Protein AF-A2YRD5-F1 (afdb_monomer)

Structure (mmCIF, N/CA/C/O backbone):
data_AF-A2YRD5-F1
#
_entry.id   AF-A2YRD5-F1
#
loop_
_atom_site.group_PDB
_atom_site.id
_atom_site.type_symbol
_atom_site.label_atom_id
_atom_site.label_alt_id
_atom_site.label_comp_id
_atom_site.label_asym_id
_atom_site.label_entity_id
_atom_site.label_seq_id
_atom_site.pdbx_PDB_ins_code
_atom_site.Cartn_x
_atom_site.Cartn_y
_atom_site.Cartn_z
_atom_site.occupancy
_atom_site.B_iso_or_equiv
_atom_site.auth_seq_id
_atom_site.auth_comp_id
_atom_site.auth_asym_id
_atom_site.auth_atom_id
_atom_site.pdbx_PDB_model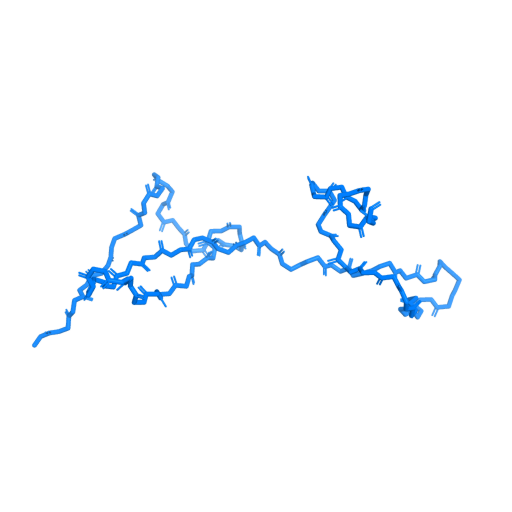_num
ATOM 1 N N . MET A 1 1 ? -24.144 7.155 14.391 1.00 72.94 1 MET A N 1
ATOM 2 C CA . MET A 1 1 ? -22.766 7.695 14.273 1.00 72.94 1 MET A CA 1
ATOM 3 C C . MET A 1 1 ? -21.844 6.580 13.783 1.00 72.94 1 MET A C 1
ATOM 5 O O . MET A 1 1 ? -21.978 5.468 14.273 1.00 72.94 1 MET A O 1
ATOM 9 N N . VAL A 1 2 ? -20.976 6.825 12.794 1.00 83.00 2 VAL A N 1
ATOM 10 C CA . VAL A 1 2 ? -20.051 5.808 12.240 1.00 83.00 2 VAL A CA 1
ATOM 11 C C . VAL A 1 2 ? -18.727 5.790 13.012 1.00 83.00 2 VAL A C 1
ATOM 13 O O . VAL A 1 2 ? -18.297 6.825 13.524 1.00 83.00 2 VAL A O 1
ATOM 16 N N . GLN A 1 3 ? -18.064 4.632 13.096 1.00 88.00 3 GLN A N 1
ATOM 17 C CA . GLN A 1 3 ? -16.761 4.517 13.754 1.00 88.00 3 GLN A CA 1
ATOM 18 C C . GLN A 1 3 ? -15.696 5.323 12.991 1.00 88.00 3 GLN A C 1
ATOM 20 O O . GLN A 1 3 ? -15.365 5.008 11.848 1.00 88.00 3 GLN A O 1
ATOM 25 N N . ARG A 1 4 ? -15.147 6.363 13.632 1.00 91.31 4 ARG A N 1
ATOM 26 C CA . ARG A 1 4 ? -13.989 7.114 13.122 1.00 91.31 4 ARG A CA 1
ATOM 27 C C . ARG A 1 4 ? -12.702 6.328 13.360 1.00 91.31 4 ARG A C 1
ATOM 29 O O . ARG A 1 4 ? -12.590 5.589 14.336 1.00 91.31 4 ARG A O 1
ATOM 36 N N . LEU A 1 5 ? -11.732 6.501 12.468 1.00 91.25 5 LEU A N 1
ATOM 37 C CA . LEU A 1 5 ? -10.490 5.733 12.460 1.00 91.25 5 LEU A CA 1
ATOM 38 C C . LEU A 1 5 ? -9.274 6.641 12.608 1.00 91.25 5 LEU A C 1
ATOM 40 O O . LEU A 1 5 ? -9.228 7.729 12.037 1.00 91.25 5 LEU A O 1
ATOM 44 N N . THR A 1 6 ? -8.263 6.147 13.314 1.00 93.38 6 THR A N 1
ATOM 45 C CA . THR A 1 6 ? -6.974 6.813 13.512 1.00 93.38 6 THR A CA 1
ATOM 46 C C . THR A 1 6 ? -5.856 6.016 12.849 1.00 93.38 6 THR A C 1
ATOM 48 O O . THR A 1 6 ? -5.871 4.781 12.828 1.00 93.38 6 THR A O 1
ATOM 51 N N . TYR A 1 7 ? -4.874 6.715 12.273 1.00 94.25 7 TYR A N 1
ATOM 52 C CA . TYR A 1 7 ? -3.682 6.059 11.740 1.00 94.25 7 TYR A CA 1
ATOM 53 C C . TYR A 1 7 ? -2.909 5.359 12.864 1.00 94.25 7 TYR A C 1
ATOM 5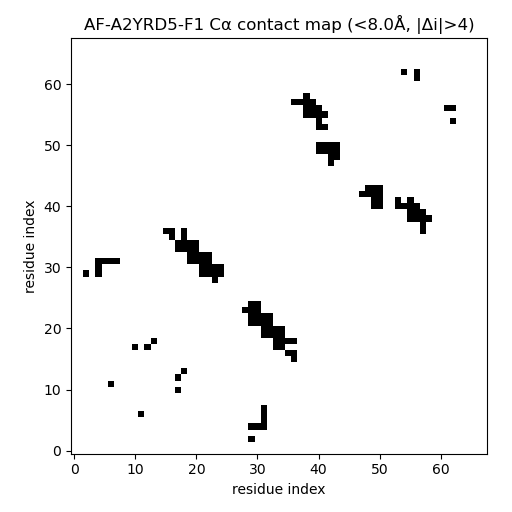5 O O . TYR A 1 7 ? -2.801 5.869 13.974 1.00 94.25 7 TYR A O 1
ATOM 63 N N . ARG A 1 8 ? -2.351 4.182 12.562 1.00 92.00 8 ARG A N 1
ATOM 64 C CA . ARG A 1 8 ? -1.559 3.391 13.521 1.00 92.00 8 ARG A CA 1
ATOM 65 C C . ARG A 1 8 ? -0.067 3.750 13.499 1.00 92.00 8 ARG A C 1
ATOM 67 O O . ARG A 1 8 ? 0.650 3.460 14.447 1.00 92.00 8 ARG A O 1
ATOM 74 N N . LYS A 1 9 ? 0.416 4.348 12.406 1.00 92.00 9 LYS A N 1
ATOM 75 C CA . LYS A 1 9 ? 1.761 4.924 12.275 1.00 92.00 9 LYS A CA 1
ATOM 76 C C . LYS A 1 9 ? 1.771 6.354 12.801 1.00 92.00 9 LYS A C 1
ATOM 78 O O . LYS A 1 9 ? 0.778 7.061 12.695 1.00 92.00 9 LYS A O 1
ATOM 83 N N . ARG A 1 10 ? 2.952 6.801 13.235 1.00 94.19 10 ARG A N 1
ATOM 84 C CA . ARG A 1 10 ? 3.216 8.189 13.655 1.00 94.19 10 ARG A CA 1
ATOM 85 C C . ARG A 1 10 ? 3.107 9.215 12.515 1.00 94.19 10 ARG A C 1
ATOM 87 O O . ARG A 1 10 ? 3.032 10.405 12.772 1.00 94.19 10 ARG A O 1
ATOM 94 N N . HIS A 1 11 ? 3.129 8.768 11.259 1.00 92.06 11 HIS A N 1
ATOM 95 C CA . HIS A 1 11 ? 3.051 9.644 10.094 1.00 92.06 11 HIS A CA 1
ATOM 96 C C . HIS A 1 11 ? 1.591 9.968 9.741 1.00 92.06 11 HIS A C 1
ATOM 98 O O . HIS A 1 11 ? 0.858 9.101 9.257 1.00 92.06 11 HIS A O 1
ATOM 104 N N . SER A 1 12 ? 1.206 11.235 9.900 1.00 92.50 12 SER A N 1
ATOM 105 C CA . SER A 1 12 ? -0.179 11.704 9.731 1.00 92.50 12 SER A CA 1
ATOM 106 C C . SER A 1 12 ? -0.571 12.079 8.296 1.00 92.50 12 SER A C 1
ATOM 108 O O . SER A 1 12 ? -1.758 12.129 7.989 1.00 92.50 12 SER A O 1
ATOM 110 N N . TYR A 1 13 ? 0.389 12.330 7.398 1.00 94.75 13 TYR A N 1
ATOM 111 C CA . TYR A 1 13 ? 0.079 12.821 6.048 1.00 94.75 13 TYR A CA 1
ATOM 112 C C . TYR A 1 13 ? -0.372 11.716 5.077 1.00 94.75 13 TYR A C 1
ATOM 114 O O . TYR A 1 13 ? 0.087 10.568 5.140 1.00 94.75 13 TYR A O 1
ATOM 122 N N . ALA A 1 14 ? -1.225 12.094 4.122 1.00 91.62 14 ALA A N 1
ATOM 123 C CA . ALA A 1 14 ? -1.745 11.235 3.058 1.00 91.62 14 ALA A CA 1
ATOM 124 C C . ALA A 1 14 ? -0.766 11.141 1.871 1.00 91.62 14 ALA A C 1
ATOM 126 O O . ALA A 1 14 ? -1.016 11.635 0.774 1.00 91.62 14 ALA A O 1
ATOM 127 N N . THR A 1 15 ? 0.390 10.516 2.091 1.00 93.81 15 THR A N 1
ATOM 128 C CA . THR A 1 15 ? 1.409 10.320 1.047 1.00 93.81 15 THR A CA 1
ATOM 129 C C . THR A 1 15 ? 1.200 9.006 0.287 1.00 93.81 15 THR A C 1
ATOM 131 O O . THR A 1 15 ? 0.570 8.066 0.772 1.00 93.81 15 THR A O 1
ATOM 134 N N . LYS A 1 16 ? 1.781 8.882 -0.916 1.00 90.56 16 LYS A N 1
ATOM 135 C CA . LYS A 1 16 ? 1.686 7.659 -1.746 1.00 90.56 16 LYS A CA 1
ATOM 136 C C . LYS A 1 16 ? 2.223 6.394 -1.051 1.00 90.56 16 LYS A C 1
ATOM 138 O O . LYS A 1 16 ? 1.854 5.289 -1.429 1.00 90.56 16 LYS A O 1
ATOM 143 N N . SER A 1 17 ? 3.126 6.530 -0.078 1.00 89.06 17 SER A N 1
ATOM 144 C CA . SER A 1 17 ? 3.645 5.424 0.746 1.00 89.06 17 SER A CA 1
ATOM 145 C C . SER A 1 17 ? 2.778 5.107 1.969 1.00 89.06 17 SER A C 1
ATOM 147 O O . SER A 1 17 ? 2.931 4.029 2.539 1.00 89.06 17 SER A O 1
ATOM 149 N N . ASN A 1 18 ? 1.880 6.012 2.369 1.00 93.12 18 ASN A N 1
ATOM 150 C CA . ASN A 1 18 ? 1.022 5.884 3.547 1.00 93.12 18 ASN A CA 1
ATOM 151 C C . ASN A 1 18 ? -0.443 5.598 3.177 1.00 93.12 18 ASN A C 1
ATOM 153 O O . ASN A 1 18 ? -1.364 6.018 3.868 1.00 93.12 18 ASN A O 1
ATOM 157 N N . GLN A 1 19 ? -0.662 4.897 2.066 1.00 92.69 19 GLN A N 1
ATOM 158 C CA . GLN A 1 19 ? -1.998 4.514 1.619 1.00 92.69 19 GLN A CA 1
ATOM 159 C C . GLN A 1 19 ? -2.575 3.423 2.530 1.00 92.69 19 GLN A C 1
ATOM 161 O O . GLN A 1 19 ? -1.896 2.439 2.857 1.00 92.69 19 GLN A O 1
ATOM 166 N N . THR A 1 20 ? -3.830 3.597 2.939 1.00 94.00 20 THR A N 1
ATOM 167 C CA . THR A 1 20 ? -4.537 2.703 3.861 1.00 94.00 20 THR A CA 1
ATOM 168 C C . THR A 1 20 ? -5.831 2.176 3.250 1.00 94.00 20 THR A C 1
ATOM 170 O O . THR A 1 20 ? -6.420 2.781 2.356 1.00 94.00 20 THR A O 1
ATOM 173 N N . ARG A 1 21 ? -6.289 1.024 3.744 1.00 94.12 21 ARG A N 1
ATOM 174 C CA . ARG A 1 21 ? -7.620 0.472 3.472 1.00 94.12 21 ARG A CA 1
ATOM 175 C C . ARG A 1 21 ? -8.352 0.241 4.778 1.00 94.12 21 ARG A C 1
ATOM 177 O O . ARG A 1 21 ? -7.747 -0.204 5.753 1.00 94.12 21 ARG A O 1
ATOM 184 N N . VAL A 1 22 ? -9.646 0.529 4.785 1.00 94.12 22 VAL A N 1
ATOM 185 C CA . VAL A 1 22 ? -10.520 0.216 5.914 1.00 94.12 22 VAL A CA 1
ATOM 186 C C . VAL A 1 22 ? -10.946 -1.239 5.797 1.00 94.12 22 VAL A C 1
ATOM 188 O O . VAL A 1 22 ? -11.499 -1.640 4.776 1.00 94.12 22 VAL A O 1
ATOM 191 N N . VAL A 1 23 ? -10.670 -2.029 6.830 1.00 94.38 23 VAL A N 1
ATOM 192 C CA . VAL A 1 23 ? -11.029 -3.448 6.882 1.00 94.38 23 VAL A CA 1
ATOM 193 C C . VAL A 1 23 ? -11.875 -3.703 8.120 1.00 94.38 23 VAL A C 1
ATOM 195 O O . VAL A 1 23 ? -11.558 -3.215 9.209 1.00 94.38 23 VAL A O 1
ATOM 198 N N . LYS A 1 24 ? -12.949 -4.480 7.952 1.00 94.19 24 LYS A N 1
ATOM 199 C CA . LYS A 1 24 ? -13.716 -5.031 9.068 1.00 94.19 24 LYS A CA 1
ATOM 200 C C . LYS A 1 24 ? -12.971 -6.250 9.590 1.00 94.19 24 LYS A C 1
ATOM 202 O O . LYS A 1 24 ? -12.806 -7.243 8.890 1.00 94.19 24 LYS A O 1
ATOM 207 N N . THR A 1 25 ? -12.458 -6.125 10.802 1.00 92.50 25 THR A N 1
ATOM 208 C CA . THR A 1 25 ? -11.755 -7.216 11.477 1.00 92.50 25 THR A CA 1
ATOM 209 C C . THR A 1 25 ? -12.752 -8.269 11.974 1.00 92.50 25 THR A C 1
ATOM 211 O O . THR A 1 25 ? -13.911 -7.921 12.217 1.00 92.50 25 THR A O 1
ATOM 214 N N . PRO A 1 26 ? -12.331 -9.533 12.180 1.00 95.81 26 PRO A N 1
ATOM 215 C CA . PRO A 1 26 ? -13.199 -10.570 12.750 1.00 95.81 26 PRO A CA 1
ATOM 216 C C . PRO A 1 26 ? -13.820 -10.173 14.097 1.00 95.81 26 PRO A C 1
ATOM 218 O O . PRO A 1 26 ? -14.973 -10.485 14.356 1.00 95.81 26 PRO A O 1
ATOM 221 N N . GLY A 1 27 ? -13.109 -9.380 14.908 1.00 92.81 27 GLY A N 1
ATOM 222 C CA . GLY A 1 27 ? -13.623 -8.809 16.160 1.00 92.81 27 GLY A CA 1
ATOM 223 C C . GLY A 1 27 ? -14.632 -7.664 15.990 1.00 92.81 27 GLY A C 1
ATOM 224 O O . GLY A 1 27 ? -14.847 -6.902 16.926 1.00 92.81 27 GLY A O 1
ATOM 225 N N . GLY A 1 28 ? -15.188 -7.462 14.791 1.00 90.00 28 GLY A N 1
ATOM 226 C CA . GLY A 1 28 ? -16.256 -6.493 14.523 1.00 90.00 28 GLY A CA 1
ATOM 227 C C . GLY A 1 28 ? -15.821 -5.026 14.448 1.00 90.00 28 GLY A C 1
ATOM 228 O O . GLY A 1 28 ? -16.665 -4.156 14.246 1.00 90.00 28 GLY A O 1
ATOM 229 N N . ARG A 1 29 ? -14.521 -4.727 14.562 1.00 91.19 29 ARG A N 1
ATOM 230 C CA . ARG A 1 29 ? -13.984 -3.353 14.541 1.00 91.19 29 ARG A CA 1
ATOM 231 C C . ARG A 1 29 ? -13.529 -2.957 13.139 1.00 91.19 29 ARG A C 1
ATOM 233 O O . ARG A 1 29 ? -12.899 -3.767 12.449 1.00 91.19 29 ARG A O 1
ATOM 240 N N . LEU A 1 30 ? -13.782 -1.710 12.742 1.00 93.94 30 LEU A N 1
ATOM 241 C CA . LEU A 1 30 ? -13.165 -1.110 11.558 1.00 93.94 30 LEU A CA 1
ATOM 242 C C . LEU A 1 30 ? -11.745 -0.653 11.905 1.00 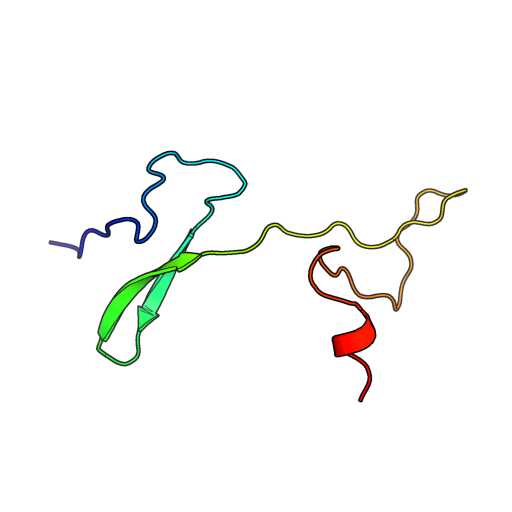93.94 30 LEU A C 1
ATOM 244 O O . LEU A 1 30 ? -11.529 0.006 12.921 1.00 93.94 30 LEU A O 1
ATOM 248 N N . VAL A 1 31 ? -10.763 -1.026 11.082 1.00 93.56 31 VAL A N 1
ATOM 249 C CA . VAL A 1 31 ? -9.346 -0.703 11.316 1.00 93.56 31 VAL A CA 1
ATOM 250 C C . VAL A 1 31 ? -8.654 -0.355 9.997 1.00 93.56 31 VAL A C 1
ATOM 252 O O . VAL A 1 31 ? -8.930 -0.968 8.965 1.00 93.56 31 VAL A O 1
ATOM 255 N N . TYR A 1 32 ? -7.716 0.601 10.029 1.00 94.31 32 TYR A N 1
ATOM 256 C CA . TYR A 1 32 ? -6.815 0.852 8.904 1.00 94.31 32 TYR A CA 1
ATOM 257 C C . TYR A 1 32 ? -5.747 -0.240 8.781 1.00 94.31 32 TYR A C 1
ATOM 259 O O . TYR A 1 32 ? -4.946 -0.463 9.696 1.00 94.31 32 TYR A O 1
ATOM 267 N N . GLN A 1 33 ? -5.681 -0.858 7.606 1.00 93.69 33 GLN A N 1
ATOM 268 C CA . GLN A 1 33 ? -4.564 -1.689 7.172 1.00 93.69 33 GLN A CA 1
ATOM 269 C C . GLN A 1 33 ? -3.715 -0.936 6.147 1.00 93.69 33 GLN A C 1
ATOM 271 O O . GLN A 1 33 ? -4.242 -0.277 5.250 1.00 93.69 33 GLN A O 1
ATOM 276 N N . TYR A 1 34 ? -2.392 -1.027 6.277 1.00 93.06 34 TYR A N 1
ATOM 277 C CA . TYR A 1 34 ? -1.466 -0.366 5.362 1.00 93.06 34 TYR A CA 1
ATOM 278 C C . TYR A 1 34 ? -1.283 -1.177 4.091 1.00 93.06 34 TYR A C 1
ATOM 280 O O . TYR A 1 34 ? -0.906 -2.348 4.135 1.00 93.06 34 TYR A O 1
ATOM 288 N N . THR A 1 35 ? -1.476 -0.522 2.952 1.00 90.25 35 THR A N 1
ATOM 289 C CA . THR A 1 35 ? -1.187 -1.119 1.652 1.00 90.25 35 THR A CA 1
ATOM 290 C C . THR A 1 35 ? 0.197 -0.718 1.179 1.00 90.25 35 THR A C 1
ATOM 292 O O . THR A 1 35 ? 0.560 0.457 1.211 1.00 90.25 35 THR A O 1
ATOM 295 N N . LYS A 1 36 ? 0.970 -1.697 0.705 1.00 89.31 36 LYS A N 1
ATOM 296 C CA . LYS A 1 36 ? 2.222 -1.428 -0.006 1.00 89.31 36 LYS A CA 1
ATOM 297 C C . LYS A 1 36 ? 1.913 -0.805 -1.372 1.00 89.31 36 LYS A C 1
ATOM 299 O O . LYS A 1 36 ? 0.825 -0.988 -1.921 1.00 89.31 36 LYS A O 1
ATOM 304 N N . LYS A 1 37 ? 2.883 -0.073 -1.925 1.00 89.06 37 LYS A N 1
ATOM 305 C CA . LYS A 1 37 ? 2.768 0.499 -3.271 1.00 89.06 37 LYS A CA 1
ATOM 306 C C . LYS A 1 37 ? 2.574 -0.616 -4.301 1.00 89.06 37 LYS A C 1
ATOM 308 O O . LYS A 1 37 ? 3.058 -1.735 -4.126 1.00 89.06 37 LYS A O 1
ATOM 313 N N . ARG A 1 38 ? 1.850 -0.303 -5.374 1.00 85.31 38 ARG A N 1
ATOM 314 C CA . ARG A 1 38 ? 1.740 -1.198 -6.527 1.00 85.31 38 ARG A CA 1
ATOM 315 C C . ARG A 1 38 ? 3.050 -1.139 -7.301 1.00 85.31 38 ARG A C 1
ATOM 317 O O . ARG A 1 38 ? 3.475 -0.051 -7.684 1.00 85.31 38 ARG A O 1
ATOM 324 N N . ALA A 1 39 ? 3.663 -2.294 -7.515 1.00 85.69 39 ALA A N 1
ATOM 325 C CA . ALA 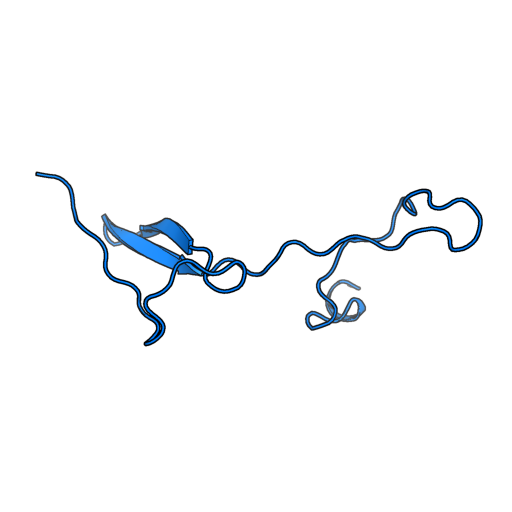A 1 39 ? 4.834 -2.402 -8.363 1.00 85.69 39 ALA A CA 1
ATOM 326 C C . ALA A 1 39 ? 4.426 -2.371 -9.837 1.00 85.69 39 ALA A C 1
ATOM 328 O O . ALA A 1 39 ? 3.413 -2.956 -10.231 1.00 85.69 39 ALA A O 1
ATOM 329 N N . SER A 1 40 ? 5.236 -1.714 -10.660 1.00 83.69 40 SER A N 1
ATOM 330 C CA . SER A 1 40 ? 5.215 -1.932 -12.101 1.00 83.69 40 SER A CA 1
ATOM 331 C C . SER A 1 40 ? 5.931 -3.245 -12.404 1.00 83.69 40 SER A C 1
ATOM 333 O O . SER A 1 40 ? 7.059 -3.441 -11.963 1.00 83.69 40 SER A O 1
ATOM 335 N N . GLY A 1 41 ? 5.280 -4.136 -13.152 1.00 85.31 41 GLY A N 1
ATOM 336 C CA . GLY A 1 41 ? 5.920 -5.364 -13.624 1.00 85.31 41 GLY A CA 1
ATOM 337 C C . GLY A 1 41 ? 7.048 -5.088 -14.627 1.00 85.31 41 GLY A C 1
ATOM 338 O O . GLY A 1 41 ? 7.135 -3.974 -15.159 1.00 85.31 41 GLY A O 1
ATOM 339 N N . PRO A 1 42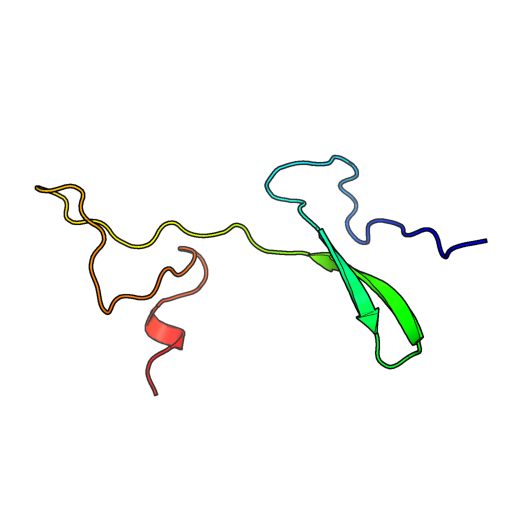 ? 7.887 -6.096 -14.905 1.00 87.81 42 PRO A N 1
ATOM 340 C CA . PRO A 1 42 ? 9.005 -5.955 -15.824 1.00 87.81 42 PRO A CA 1
ATOM 341 C C . PRO A 1 42 ? 8.524 -5.686 -17.253 1.00 87.81 42 PRO A C 1
ATOM 343 O O . PRO A 1 42 ? 7.487 -6.188 -17.710 1.00 87.81 42 PRO A O 1
ATOM 346 N N . LYS A 1 43 ? 9.296 -4.861 -17.956 1.00 90.00 43 LYS A N 1
ATOM 347 C CA . LYS A 1 43 ? 9.048 -4.463 -19.341 1.00 90.00 43 LYS A CA 1
ATOM 348 C C . LYS A 1 43 ? 10.220 -4.886 -20.212 1.00 90.00 43 LYS A C 1
ATOM 350 O O . LYS A 1 43 ? 11.354 -4.931 -19.743 1.00 90.00 43 LYS A O 1
ATOM 355 N N . CYS A 1 44 ? 9.939 -5.169 -21.478 1.00 87.88 44 CYS A N 1
ATOM 356 C CA . CYS A 1 44 ? 10.971 -5.385 -22.477 1.00 87.88 44 CYS A CA 1
ATOM 357 C C . CYS A 1 44 ? 11.784 -4.087 -22.653 1.00 87.88 44 CYS A C 1
ATOM 359 O O . CYS A 1 44 ? 11.171 -3.042 -22.893 1.00 87.88 44 CYS A O 1
ATOM 361 N N . PRO A 1 45 ? 13.126 -4.129 -22.567 1.00 87.00 45 PRO A N 1
ATOM 362 C CA . PRO A 1 45 ? 13.964 -2.935 -22.682 1.00 87.00 45 PRO A CA 1
ATOM 363 C C . PRO A 1 45 ? 13.934 -2.309 -24.083 1.00 87.00 45 PRO A C 1
ATOM 365 O O . PRO A 1 45 ? 14.152 -1.112 -24.210 1.00 87.00 45 PRO A O 1
ATOM 368 N N . VAL A 1 46 ? 13.627 -3.096 -25.121 1.00 91.00 46 VAL A N 1
ATOM 369 C CA . VAL A 1 46 ? 13.629 -2.632 -26.518 1.00 91.00 46 VAL A CA 1
ATOM 370 C C . VAL A 1 46 ? 12.242 -2.155 -26.951 1.00 91.00 46 VAL A C 1
ATOM 372 O O . VAL A 1 46 ? 12.093 -1.076 -27.507 1.00 91.00 46 VAL A O 1
ATOM 375 N N . THR A 1 47 ? 11.199 -2.947 -26.685 1.00 88.62 47 THR A N 1
ATOM 376 C CA . THR A 1 47 ? 9.834 -2.661 -27.171 1.00 88.62 47 THR A CA 1
ATOM 377 C C . THR A 1 47 ? 8.955 -1.932 -26.153 1.00 88.62 47 THR A C 1
ATOM 379 O O . THR A 1 47 ? 7.843 -1.532 -26.487 1.00 88.62 47 THR A O 1
ATOM 382 N N . GLY A 1 48 ? 9.365 -1.845 -24.882 1.00 85.38 48 GLY A N 1
ATOM 383 C CA . GLY A 1 48 ? 8.581 -1.232 -23.799 1.00 85.38 48 GLY A CA 1
ATOM 384 C C . GLY A 1 48 ? 7.317 -2.001 -23.376 1.00 85.38 48 GLY A C 1
ATOM 385 O O . GLY A 1 48 ? 6.624 -1.590 -22.440 1.00 85.38 48 GLY A O 1
ATOM 386 N N . LYS A 1 49 ? 7.007 -3.127 -24.032 1.00 88.81 49 LYS A N 1
ATOM 387 C CA . LYS A 1 49 ? 5.848 -3.980 -23.726 1.00 88.81 49 LYS A CA 1
ATOM 388 C C . LYS A 1 49 ? 6.051 -4.731 -22.408 1.00 88.81 49 LYS A C 1
ATOM 390 O O . LYS A 1 49 ? 7.172 -5.079 -22.042 1.00 88.81 49 LYS A O 1
ATOM 395 N N . LYS A 1 50 ? 4.956 -4.990 -21.686 1.00 88.00 50 LYS A N 1
ATOM 396 C CA . LYS A 1 50 ? 4.977 -5.775 -20.443 1.00 88.00 50 LYS A CA 1
ATOM 397 C C . LYS A 1 50 ? 5.301 -7.237 -20.757 1.00 88.00 50 LYS A C 1
ATOM 399 O O . LYS A 1 50 ? 4.692 -7.810 -21.658 1.00 88.00 50 LYS A O 1
ATOM 404 N N . ILE A 1 51 ? 6.219 -7.829 -19.998 1.00 87.94 51 ILE A N 1
ATOM 405 C CA . ILE A 1 51 ? 6.569 -9.245 -20.143 1.00 87.94 51 ILE A CA 1
ATOM 406 C C . ILE A 1 51 ? 5.446 -10.08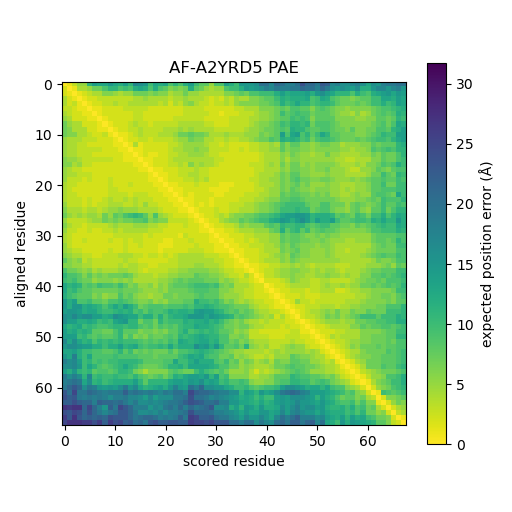5 -19.518 1.00 87.94 51 ILE A C 1
ATOM 408 O O . ILE A 1 51 ? 5.090 -9.890 -18.353 1.00 87.94 51 ILE A O 1
ATOM 412 N N . GLN A 1 52 ? 4.841 -10.969 -20.313 1.00 86.50 52 GLN A N 1
ATOM 413 C CA . GLN A 1 52 ? 3.799 -11.892 -19.855 1.00 86.50 52 GLN A CA 1
ATOM 414 C C . GLN A 1 52 ? 4.428 -13.049 -19.065 1.00 86.50 52 GLN A C 1
ATOM 416 O O . GLN A 1 52 ? 5.586 -13.389 -19.278 1.00 86.50 52 GLN A O 1
ATOM 421 N N . GLY A 1 53 ? 3.689 -13.629 -18.119 1.00 84.69 53 GLY A N 1
ATOM 422 C CA . GLY A 1 53 ? 4.178 -14.735 -17.282 1.00 84.69 53 GLY A CA 1
ATOM 423 C C . GLY A 1 53 ? 5.058 -14.325 -16.094 1.00 84.69 53 GLY A C 1
ATOM 424 O O . GLY A 1 53 ? 5.232 -15.123 -15.181 1.00 84.69 53 GLY A O 1
ATOM 425 N N . VAL A 1 54 ? 5.549 -13.078 -16.033 1.00 84.12 54 VAL A N 1
ATOM 426 C CA . VAL A 1 54 ? 6.328 -12.585 -14.883 1.00 84.12 54 VAL A CA 1
ATOM 427 C C . VAL A 1 54 ? 5.465 -11.723 -13.962 1.00 84.12 54 VAL A C 1
ATOM 429 O O . VAL A 1 54 ? 4.853 -10.733 -14.381 1.00 84.12 54 VAL A O 1
ATOM 432 N N . CYS A 1 55 ? 5.427 -12.090 -12.679 1.00 78.00 55 CYS A N 1
ATOM 433 C CA . CYS A 1 55 ? 4.704 -11.349 -11.649 1.00 78.00 55 CYS A CA 1
ATOM 434 C C . CYS A 1 55 ? 5.228 -9.908 -11.500 1.00 78.00 55 CYS A C 1
ATOM 436 O O . CYS A 1 55 ? 6.382 -9.593 -11.765 1.00 78.00 55 CYS A O 1
ATOM 438 N N . ALA A 1 56 ? 4.374 -8.992 -11.052 1.00 80.56 56 ALA A N 1
ATOM 439 C CA . ALA A 1 56 ? 4.792 -7.637 -10.701 1.00 80.56 56 ALA A CA 1
ATOM 440 C C . ALA A 1 56 ? 5.028 -7.564 -9.188 1.00 80.56 56 ALA A C 1
ATOM 442 O O . ALA A 1 56 ? 4.127 -7.201 -8.431 1.00 80.56 56 ALA A O 1
ATOM 443 N N . ALA A 1 57 ? 6.220 -7.953 -8.743 1.00 80.00 57 ALA A N 1
ATOM 444 C CA . ALA A 1 57 ? 6.610 -7.871 -7.340 1.00 80.00 57 ALA A CA 1
ATOM 445 C C . ALA A 1 57 ? 7.229 -6.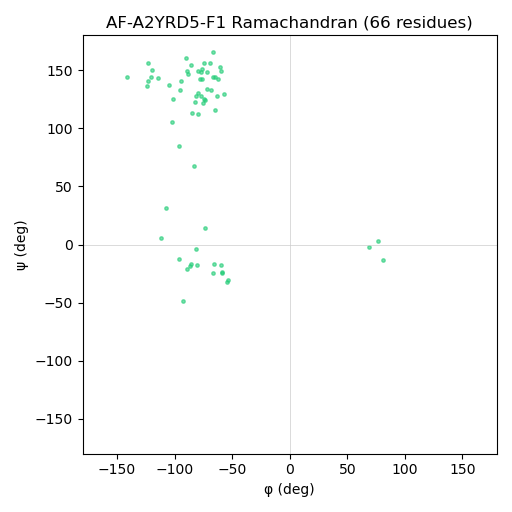500 -7.016 1.00 80.00 57 ALA A C 1
ATOM 447 O O . ALA A 1 57 ? 7.878 -5.880 -7.858 1.00 80.00 57 ALA A O 1
ATOM 448 N N . ASN A 1 58 ? 7.025 -6.003 -5.789 1.00 76.19 58 ASN A N 1
ATOM 449 C CA . ASN A 1 58 ? 7.805 -4.854 -5.315 1.00 76.19 58 ASN A CA 1
ATOM 450 C C . ASN A 1 58 ? 9.271 -5.285 -5.179 1.00 76.19 58 ASN A C 1
ATOM 452 O O . ASN A 1 58 ? 9.505 -6.392 -4.715 1.00 76.19 58 ASN A O 1
ATOM 456 N N . PRO A 1 59 ? 10.257 -4.425 -5.473 1.00 73.38 59 PRO A N 1
ATOM 457 C CA . PRO A 1 59 ? 11.672 -4.807 -5.410 1.00 73.38 59 PRO A CA 1
ATOM 458 C C . PRO A 1 59 ? 12.110 -5.295 -4.019 1.00 73.38 59 PRO A C 1
ATOM 460 O O . PRO A 1 59 ? 13.061 -6.050 -3.897 1.00 73.38 59 PRO A O 1
ATOM 463 N N . THR A 1 60 ? 11.394 -4.894 -2.964 1.00 73.69 60 THR A N 1
ATOM 464 C CA . THR A 1 60 ? 11.629 -5.343 -1.583 1.00 73.69 60 THR A CA 1
ATOM 465 C C . THR A 1 60 ? 11.023 -6.710 -1.254 1.00 73.69 60 THR A C 1
ATOM 467 O O . THR A 1 60 ? 11.364 -7.276 -0.223 1.00 73.69 60 THR A O 1
ATOM 470 N N . VAL A 1 61 ? 10.071 -7.214 -2.048 1.00 66.19 61 VAL A N 1
ATOM 471 C CA . VAL A 1 61 ? 9.551 -8.581 -1.900 1.00 66.19 61 VAL A CA 1
ATOM 472 C C . VAL A 1 61 ? 10.195 -9.425 -2.993 1.00 66.19 61 VAL A C 1
ATOM 474 O O . VAL A 1 61 ? 9.895 -9.269 -4.173 1.00 66.19 61 VAL A O 1
ATOM 477 N N . SER A 1 62 ? 11.149 -10.261 -2.596 1.00 55.97 62 SER A N 1
ATOM 478 C CA . SER A 1 62 ? 11.954 -11.063 -3.510 1.00 55.97 62 SER A CA 1
ATOM 479 C C . SER A 1 62 ? 11.065 -11.947 -4.384 1.00 55.97 62 SER A C 1
ATOM 481 O O . SER A 1 62 ? 10.228 -12.690 -3.876 1.00 55.97 62 SER A O 1
ATOM 483 N N . PHE A 1 63 ? 11.285 -11.912 -5.700 1.00 56.00 63 PHE A N 1
ATOM 484 C CA . PHE A 1 63 ? 10.675 -12.850 -6.650 1.00 56.00 63 PHE A CA 1
ATOM 485 C C . PHE A 1 63 ? 10.912 -14.317 -6.261 1.00 56.00 63 PHE A C 1
ATOM 487 O O . PHE A 1 63 ? 10.049 -15.159 -6.482 1.00 56.00 63 PHE A O 1
ATOM 494 N N . HIS A 1 64 ? 12.043 -14.585 -5.601 1.00 60.75 64 HIS A N 1
ATOM 495 C CA . HIS A 1 64 ? 12.421 -15.894 -5.071 1.00 60.75 64 HIS A CA 1
ATOM 496 C C . HIS A 1 64 ? 11.452 -16.475 -4.036 1.00 60.75 64 HIS A C 1
ATOM 498 O O . HIS A 1 64 ? 11.495 -17.672 -3.793 1.00 60.75 64 HIS A O 1
ATOM 504 N N . GLN A 1 65 ? 10.572 -15.669 -3.435 1.00 59.25 65 GLN A N 1
ATOM 505 C CA . GLN A 1 65 ? 9.623 -16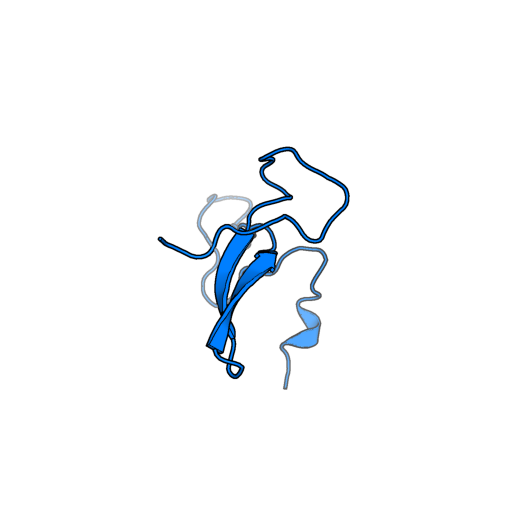.159 -2.433 1.00 59.25 65 GLN A CA 1
ATOM 506 C C . GLN A 1 65 ? 8.368 -16.812 -3.046 1.00 59.25 65 GLN A C 1
ATOM 508 O O . GLN A 1 65 ? 7.505 -17.274 -2.307 1.00 59.25 65 GLN A O 1
ATOM 513 N N . PHE A 1 66 ? 8.237 -16.803 -4.378 1.00 57.88 66 PHE A N 1
ATOM 514 C CA . PHE A 1 66 ? 7.074 -17.331 -5.099 1.00 57.88 66 PHE A CA 1
ATOM 515 C C . PHE A 1 66 ? 7.372 -18.600 -5.919 1.00 57.88 66 PHE A C 1
ATOM 517 O O . PHE A 1 66 ? 6.489 -19.050 -6.647 1.00 57.88 66 PHE A O 1
ATOM 524 N N . SER A 1 67 ? 8.579 -19.170 -5.821 1.00 56.91 67 SER A N 1
ATOM 525 C CA . SER A 1 67 ? 8.818 -20.544 -6.291 1.00 56.91 67 SER A CA 1
ATOM 526 C C . SER A 1 67 ? 8.240 -21.543 -5.279 1.00 56.91 67 SER A C 1
ATOM 528 O O . SER A 1 67 ? 8.320 -21.256 -4.082 1.00 56.91 67 SER A O 1
ATOM 530 N N . PRO A 1 68 ? 7.646 -22.664 -5.735 1.00 61.62 68 PRO A N 1
ATOM 531 C CA . PRO A 1 68 ? 7.220 -23.749 -4.851 1.00 61.62 68 PRO A CA 1
ATOM 532 C C . PRO A 1 68 ? 8.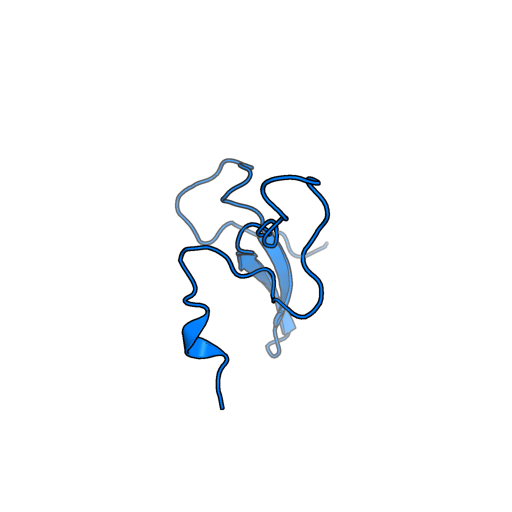395 -24.356 -4.078 1.00 61.62 68 PRO A C 1
ATOM 534 O O . PRO A 1 68 ? 9.532 -24.329 -4.608 1.00 61.62 68 PRO A O 1
#

pLDDT: mean 85.4, std 10.95, range [55.97, 95.81]

Sequence (68 aa):
MVQRLTYRKRHSYATKSNQTRVVKTPGGRLVYQYTKKRASGPKCPVTGKKIQGVCAANPTVSFHQFSP

Mean predicted aligned error: 7.18 Å

Solvent-accessible surface area (backbone atoms only — not comparable to full-atom values): 4794 Å² total; per-residue (Å²): 136,81,90,83,83,70,80,90,58,92,71,83,64,91,45,85,80,58,40,67,45,84,41,78,43,96,88,75,44,76,43,76,44,80,47,78,70,84,42,76,49,60,53,40,90,85,80,65,46,74,51,79,98,55,75,52,56,41,90,89,51,60,75,79,76,73,61,134

Secondary structure (DSSP, 8-state):
-------SSS--S--TTS-EEEEE-TTS-EEEEEPPPPPPPPB-TTT-PBPTT-----TTS-GGGG--

Foldseek 3Di:
DDDDEDDPDPDDDPDQQADWDWDQDPVRDTYTDGDGHFADADADPPPRHHDPPGDRDDPVPDPVVPDD

Organism: Oryza sativa subsp. indica (NCBI:txid39946)

Radius of gyration: 17.36 Å; Cα contacts (8 Å, |Δi|>4): 70; chains: 1; bounding box: 37×37×43 Å

InterPro domains:
  IPR008195 Large ribosomal subunit protein eL34 [PF01199] (1-60)
  IPR008195 Large ribosomal subunit protein eL34 [PR01250] (13-26)
  IPR008195 Large ribosomal subunit protein eL34 [PR01250] (26-43)
  IPR008195 Large ribosomal subunit protein eL34 [PR01250] (44-54)
  IPR008195 Large ribosomal subunit protein eL34 [PTHR10759] (1-60)
  IPR018065 Large ribosomal subunit protein eL34, conserved site [PS01145] (15-28)

Nearest PDB structures (foldseek):
  8ipb-assembly1_PB  TM=9.650E-01  e=1.596E-08  Triticum aestivum
  8b2l-assembly1_T3  TM=9.290E-01  e=3.309E-08  Nicotiana tabacum
  7qiz-assembly1_i  TM=9.328E-01  e=1.736E-07  Solanum lycopersicum
  8c3a-assembly1_AH  TM=9.329E-01  e=1.059E-05  Candida albicans
  5umd-assembly1_a  TM=9.358E-01  e=2.055E-05  Plasmodium falciparum 3D7